Protein AF-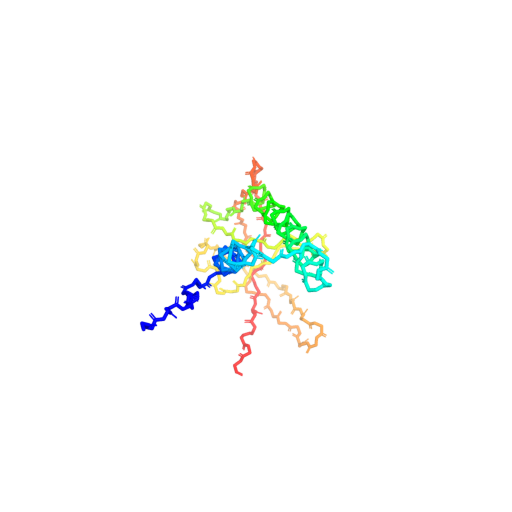A0ABD2YSL1-F1 (afdb_monomer_lite)

Structure (mmCIF, N/CA/C/O backbone):
data_AF-A0ABD2YSL1-F1
#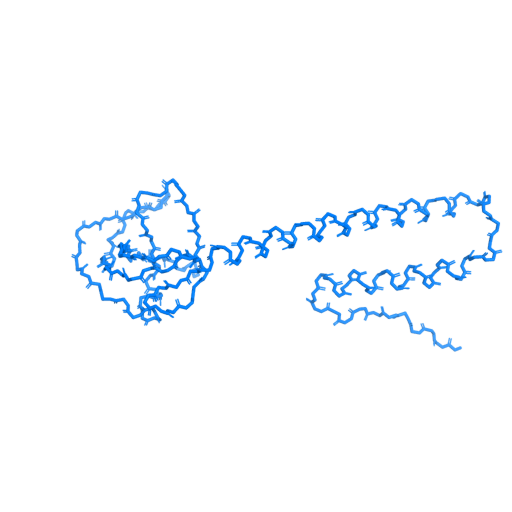
_entry.id   AF-A0ABD2YSL1-F1
#
loop_
_atom_site.group_PDB
_atom_site.id
_atom_site.type_symbol
_atom_site.label_atom_id
_atom_site.label_alt_id
_atom_site.label_comp_id
_atom_site.label_asym_id
_atom_site.label_entity_id
_atom_site.label_seq_id
_atom_site.pdbx_PDB_ins_code
_atom_site.Cartn_x
_atom_site.Cartn_y
_atom_site.Cartn_z
_atom_site.occupancy
_atom_site.B_iso_or_equiv
_atom_site.auth_seq_id
_atom_site.auth_comp_id
_atom_site.auth_asym_id
_atom_site.auth_atom_id
_atom_site.pdbx_PDB_model_num
ATOM 1 N N . MET A 1 1 ? 35.696 -27.854 -31.874 1.00 37.56 1 MET A N 1
ATOM 2 C CA . MET A 1 1 ? 35.634 -27.012 -30.662 1.00 37.56 1 MET A CA 1
ATOM 3 C C . MET A 1 1 ? 34.165 -26.774 -30.373 1.00 37.56 1 MET A C 1
ATOM 5 O O . MET A 1 1 ? 33.457 -26.365 -31.283 1.00 37.56 1 MET A O 1
ATOM 9 N N . ALA A 1 2 ? 3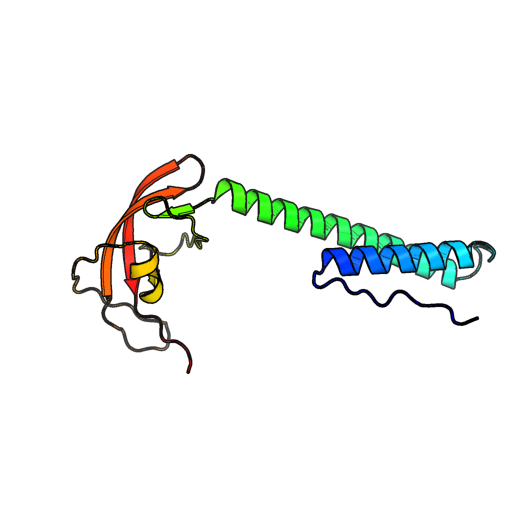3.689 -27.163 -29.192 1.00 40.25 2 ALA A N 1
ATOM 10 C CA . ALA A 1 2 ? 32.306 -26.929 -28.788 1.00 40.25 2 ALA A CA 1
ATOM 11 C C . ALA A 1 2 ? 32.144 -25.433 -28.494 1.00 40.25 2 ALA A C 1
ATOM 13 O O . ALA A 1 2 ? 32.949 -24.868 -27.757 1.00 40.25 2 ALA A O 1
ATOM 14 N N . HIS A 1 3 ? 31.175 -24.788 -29.138 1.00 44.03 3 HIS A N 1
ATOM 15 C CA . HIS A 1 3 ? 30.876 -23.380 -28.917 1.00 44.03 3 HIS A CA 1
ATOM 16 C C . HIS A 1 3 ? 29.666 -23.295 -27.994 1.00 44.03 3 HIS A C 1
ATOM 18 O O . HIS A 1 3 ? 28.552 -23.623 -28.403 1.00 44.03 3 HIS A O 1
ATOM 24 N N . ASP A 1 4 ? 29.915 -22.887 -26.752 1.00 49.81 4 ASP A N 1
ATOM 25 C CA . ASP A 1 4 ? 28.882 -22.635 -25.757 1.00 49.81 4 ASP A CA 1
ATOM 26 C C . ASP A 1 4 ? 28.024 -21.449 -26.208 1.00 49.81 4 ASP A C 1
ATOM 28 O O . ASP A 1 4 ? 28.465 -20.299 -26.229 1.00 49.81 4 ASP A O 1
ATOM 32 N N . ILE A 1 5 ? 26.783 -21.737 -26.596 1.00 49.38 5 ILE A N 1
ATOM 33 C CA . ILE A 1 5 ? 25.736 -20.721 -26.682 1.00 49.38 5 ILE A CA 1
ATOM 34 C C . ILE A 1 5 ? 25.386 -20.377 -25.231 1.00 49.38 5 ILE A C 1
ATOM 36 O O . ILE A 1 5 ? 25.014 -21.290 -24.490 1.00 49.38 5 ILE A O 1
ATOM 40 N N . PRO A 1 6 ? 25.494 -19.112 -24.791 1.00 48.94 6 PRO A N 1
ATOM 41 C CA . PRO A 1 6 ? 25.166 -18.746 -23.422 1.00 48.94 6 PRO A CA 1
ATOM 42 C C . PRO A 1 6 ? 23.672 -18.986 -23.180 1.00 48.94 6 PRO A C 1
ATOM 44 O O . PRO A 1 6 ? 22.813 -18.201 -23.576 1.00 48.94 6 PRO A O 1
ATOM 47 N N . THR A 1 7 ? 23.345 -20.106 -22.539 1.00 53.84 7 THR A N 1
ATOM 48 C CA . THR A 1 7 ? 22.004 -20.384 -22.030 1.00 53.84 7 THR A CA 1
ATOM 49 C C . THR A 1 7 ? 21.800 -19.509 -20.799 1.00 53.84 7 THR A C 1
ATOM 51 O O . THR A 1 7 ? 22.386 -19.762 -19.747 1.00 53.84 7 THR A O 1
ATOM 54 N N . GLY A 1 8 ? 21.037 -18.426 -20.958 1.00 49.16 8 GLY A N 1
ATOM 55 C CA . GLY A 1 8 ? 20.830 -17.407 -19.932 1.00 49.16 8 GLY A CA 1
ATOM 56 C C . GLY A 1 8 ? 20.366 -17.987 -18.593 1.00 49.16 8 GLY A C 1
ATOM 57 O O . GLY A 1 8 ? 19.266 -18.515 -18.479 1.00 49.16 8 GLY A O 1
ATOM 58 N N . SER A 1 9 ? 21.209 -17.828 -17.575 1.00 54.91 9 SER A N 1
ATOM 59 C CA . SER A 1 9 ? 20.962 -18.152 -16.162 1.00 54.91 9 SER A CA 1
ATOM 60 C C . SER A 1 9 ? 20.328 -16.972 -15.390 1.00 54.91 9 SER A C 1
ATOM 62 O O . SER A 1 9 ? 20.422 -16.901 -14.166 1.00 54.91 9 SER A O 1
ATOM 64 N N . GLY A 1 10 ? 19.716 -16.008 -16.084 1.00 51.00 10 GLY A N 1
ATOM 65 C CA . GLY A 1 10 ? 19.047 -14.871 -15.448 1.00 51.00 10 GLY A CA 1
ATOM 66 C C . GLY A 1 10 ? 17.656 -15.259 -14.951 1.00 51.00 10 GLY A C 1
ATOM 67 O O . GLY A 1 10 ? 16.788 -15.591 -15.760 1.00 51.00 10 GLY A O 1
ATOM 68 N N . ASN A 1 11 ? 17.423 -15.205 -13.638 1.00 60.38 11 ASN A N 1
ATOM 69 C CA . ASN A 1 11 ? 16.114 -15.499 -13.040 1.00 60.38 11 ASN A CA 1
ATOM 70 C C . ASN A 1 11 ? 15.110 -14.347 -13.226 1.00 60.38 11 ASN A C 1
ATOM 72 O O . ASN A 1 11 ? 13.942 -14.479 -12.856 1.00 60.38 11 ASN A O 1
ATOM 76 N N . THR A 1 12 ? 15.535 -13.223 -13.810 1.00 70.88 12 THR A N 1
ATOM 77 C CA . THR A 1 12 ? 14.694 -12.045 -14.045 1.00 70.88 12 THR A CA 1
ATOM 78 C C . THR A 1 12 ? 14.550 -11.717 -15.537 1.00 70.88 12 THR A C 1
ATOM 80 O O . THR A 1 12 ? 15.367 -12.091 -16.380 1.00 70.88 12 THR A O 1
ATOM 83 N N . LEU A 1 13 ? 13.458 -11.036 -15.904 1.00 68.62 13 LEU A N 1
ATOM 84 C CA . LEU A 1 13 ? 13.203 -10.617 -17.288 1.00 68.62 13 LEU A CA 1
ATOM 85 C C . LEU A 1 13 ? 14.291 -9.672 -17.852 1.00 68.62 13 LEU A C 1
ATOM 87 O O . LEU A 1 13 ? 14.708 -9.918 -18.985 1.00 68.62 13 LEU A O 1
ATOM 91 N N . PRO A 1 14 ? 14.816 -8.679 -17.099 1.00 71.44 14 PRO A N 1
ATOM 92 C CA . PRO A 1 14 ? 15.891 -7.809 -17.582 1.00 71.44 14 PRO A CA 1
ATOM 93 C C . PRO A 1 14 ? 17.167 -8.576 -17.942 1.00 71.44 14 PRO A C 1
ATOM 95 O O . PRO A 1 14 ? 17.723 -8.374 -19.018 1.00 71.44 14 PRO A O 1
ATOM 98 N N . GLU A 1 15 ? 17.590 -9.520 -17.097 1.00 74.69 15 GLU A N 1
ATOM 99 C CA . GLU A 1 15 ? 18.783 -10.340 -17.349 1.00 74.69 15 GLU A CA 1
ATOM 100 C C . GLU A 1 15 ? 18.633 -11.195 -18.614 1.00 74.69 15 GLU A C 1
ATOM 102 O O . GLU A 1 15 ? 19.568 -11.308 -19.409 1.00 74.69 15 GLU A O 1
ATOM 107 N N . ARG A 1 16 ? 17.441 -11.770 -18.838 1.00 75.88 16 ARG A N 1
ATOM 108 C CA . ARG A 1 16 ? 17.150 -12.543 -20.055 1.00 75.88 16 ARG A CA 1
ATOM 109 C C . ARG A 1 16 ? 17.189 -11.672 -21.310 1.00 75.88 16 ARG A C 1
ATOM 111 O O . ARG A 1 16 ? 17.726 -12.118 -22.321 1.00 75.88 16 ARG A O 1
ATOM 118 N N . MET A 1 17 ? 16.695 -10.436 -21.240 1.00 71.44 17 MET A N 1
ATOM 119 C CA . MET A 1 17 ? 16.777 -9.490 -22.358 1.00 71.44 17 MET A CA 1
ATOM 120 C C . MET A 1 17 ? 18.217 -9.077 -22.665 1.00 71.44 17 MET A C 1
ATOM 122 O O . MET A 1 17 ? 18.635 -9.133 -23.819 1.00 71.44 17 MET A O 1
ATOM 126 N N . THR A 1 18 ? 19.011 -8.742 -21.642 1.00 79.44 18 THR A N 1
ATOM 127 C CA . THR A 1 18 ? 20.437 -8.425 -21.824 1.00 79.44 18 THR A CA 1
ATOM 128 C C . THR A 1 18 ? 21.197 -9.600 -22.444 1.00 79.44 18 THR A C 1
ATOM 130 O O . THR A 1 18 ? 22.008 -9.408 -23.351 1.00 79.44 18 THR A O 1
ATOM 133 N N . CYS A 1 19 ? 20.899 -10.828 -22.012 1.00 78.88 19 CYS A N 1
ATOM 134 C CA . CYS A 1 19 ? 21.490 -12.040 -22.577 1.00 78.88 19 CYS A CA 1
ATOM 135 C C . CYS A 1 19 ? 21.114 -12.234 -24.059 1.00 78.88 19 CYS A C 1
ATOM 137 O O . CYS A 1 19 ? 21.991 -12.487 -24.889 1.00 78.88 19 CYS A O 1
ATOM 139 N N . GLN A 1 20 ? 19.839 -12.050 -24.421 1.00 78.88 20 GLN A N 1
ATOM 140 C CA . GLN A 1 20 ? 19.390 -12.129 -25.816 1.00 78.88 20 GLN A CA 1
ATOM 141 C C . GLN A 1 20 ? 20.050 -11.068 -26.709 1.00 78.88 20 GLN A C 1
ATOM 143 O O . GLN A 1 20 ? 20.404 -11.364 -27.847 1.00 78.88 20 GLN A O 1
ATOM 148 N N . GLU A 1 21 ? 20.276 -9.856 -26.206 1.00 75.88 21 GLU A N 1
ATOM 149 C CA . GLU A 1 21 ? 20.931 -8.776 -26.958 1.00 75.88 21 GLU A CA 1
ATOM 150 C C . GLU A 1 21 ? 22.410 -9.026 -27.218 1.00 75.88 21 GLU A C 1
ATOM 152 O O . GLU A 1 21 ? 22.910 -8.712 -28.303 1.00 75.88 21 GLU A O 1
ATOM 157 N N . GLN A 1 22 ? 23.109 -9.600 -26.240 1.00 83.44 22 GLN A N 1
ATOM 158 C CA . GLN A 1 22 ? 24.493 -10.022 -26.421 1.00 83.44 22 GLN A CA 1
ATOM 159 C C . GLN A 1 22 ? 24.579 -11.136 -27.464 1.00 83.44 22 GLN A C 1
ATOM 161 O O . GLN A 1 22 ? 25.403 -11.047 -28.372 1.00 83.44 22 GLN A O 1
ATOM 166 N N . ALA A 1 23 ? 23.688 -12.129 -27.397 1.00 81.81 23 ALA A N 1
ATOM 167 C CA . ALA A 1 23 ? 23.627 -13.201 -28.388 1.00 81.81 23 ALA A CA 1
ATOM 168 C C . ALA A 1 23 ? 23.303 -12.668 -29.796 1.00 81.81 23 ALA A C 1
ATOM 170 O O . ALA A 1 23 ? 23.933 -13.067 -30.775 1.00 81.81 23 ALA A O 1
ATOM 171 N N . PHE A 1 24 ? 22.368 -11.720 -29.905 1.00 79.56 24 PHE A N 1
ATOM 172 C CA . PHE A 1 24 ? 22.010 -11.097 -31.176 1.00 79.56 24 PHE A CA 1
ATOM 173 C C . PHE A 1 24 ? 23.147 -10.233 -31.742 1.00 79.56 24 PHE A C 1
ATOM 175 O O . PHE A 1 24 ? 23.429 -10.290 -32.934 1.00 79.56 24 PHE A O 1
ATOM 182 N N . SER A 1 25 ? 23.845 -9.467 -30.901 1.00 78.88 25 SER A N 1
ATOM 183 C CA . SER A 1 25 ? 24.999 -8.664 -31.335 1.00 78.88 25 SER A CA 1
ATOM 184 C C . SER A 1 25 ? 26.149 -9.549 -31.817 1.00 78.88 25 SER A C 1
ATOM 186 O O . SER A 1 25 ? 26.695 -9.297 -32.883 1.00 78.88 25 SER A O 1
ATOM 188 N N . GLN A 1 26 ? 26.434 -10.647 -31.110 1.00 83.19 26 GLN A N 1
ATOM 189 C CA . GLN A 1 26 ? 27.416 -11.645 -31.548 1.00 83.19 26 GLN A CA 1
ATOM 190 C C . GLN A 1 26 ? 27.023 -12.305 -32.875 1.00 83.19 26 GLN A C 1
ATOM 192 O O . GLN A 1 26 ? 27.883 -12.568 -33.714 1.00 83.19 26 GLN A O 1
ATOM 197 N N . LEU A 1 27 ? 25.732 -12.576 -33.088 1.00 79.69 27 LEU A N 1
ATOM 198 C CA . LEU A 1 27 ? 25.236 -13.076 -34.369 1.00 79.69 27 LEU A CA 1
ATOM 199 C C . LEU A 1 27 ? 25.453 -12.044 -35.484 1.00 79.69 27 LEU A C 1
ATOM 201 O O . LEU A 1 27 ? 25.940 -12.405 -36.549 1.00 79.69 27 LEU A O 1
ATOM 205 N N . MET A 1 28 ? 25.140 -10.772 -35.238 1.00 74.44 28 MET A N 1
ATOM 206 C CA . MET A 1 28 ? 25.311 -9.709 -36.232 1.00 74.44 28 MET A CA 1
ATOM 207 C C . MET A 1 28 ? 26.780 -9.451 -36.577 1.00 74.44 28 MET A C 1
ATOM 209 O O . MET A 1 28 ? 27.081 -9.275 -37.753 1.00 74.44 28 MET A O 1
ATOM 213 N N . ASP A 1 29 ? 27.691 -9.502 -35.602 1.00 80.88 29 ASP A N 1
ATOM 214 C CA . ASP A 1 29 ? 29.135 -9.396 -35.853 1.00 80.88 29 ASP A CA 1
ATOM 215 C C . ASP A 1 29 ? 29.631 -10.551 -36.734 1.00 80.88 29 ASP A C 1
ATOM 217 O O . ASP A 1 29 ? 30.425 -10.345 -37.647 1.00 80.88 29 ASP A O 1
ATOM 221 N N . ARG A 1 30 ? 29.105 -11.766 -36.526 1.00 76.81 30 ARG A N 1
ATOM 222 C CA . ARG A 1 30 ? 29.416 -12.938 -37.365 1.00 76.81 30 ARG A CA 1
ATOM 223 C C . ARG A 1 30 ? 28.806 -12.866 -38.765 1.00 76.81 30 ARG A C 1
ATOM 225 O O . ARG A 1 30 ? 29.329 -13.491 -39.681 1.00 76.81 30 ARG A O 1
ATOM 232 N N . LEU A 1 31 ? 27.687 -12.162 -38.925 1.00 69.94 31 LEU A N 1
ATOM 233 C CA . LEU A 1 31 ? 27.013 -11.963 -40.210 1.00 69.94 31 LEU A CA 1
ATOM 234 C C . LEU A 1 31 ? 27.527 -10.727 -40.967 1.00 69.94 31 LEU A C 1
ATOM 236 O O . LEU A 1 31 ? 27.175 -10.562 -42.132 1.00 69.94 31 LEU A O 1
ATOM 240 N N . GLY A 1 32 ? 28.355 -9.878 -40.345 1.00 65.12 32 GLY A N 1
ATOM 241 C CA . GLY A 1 32 ? 28.891 -8.638 -40.924 1.00 65.12 32 GLY A CA 1
ATOM 242 C C . GLY A 1 32 ? 29.718 -8.816 -42.204 1.00 65.12 32 GLY A C 1
ATOM 243 O O . GLY A 1 32 ? 29.886 -7.853 -42.948 1.00 65.12 32 GLY A O 1
ATOM 244 N N . ASP A 1 33 ? 30.156 -10.043 -42.500 1.00 68.81 33 ASP A N 1
ATOM 245 C CA . ASP A 1 33 ? 30.849 -10.409 -43.742 1.00 68.81 33 ASP A CA 1
ATOM 246 C C . ASP A 1 33 ? 29.895 -10.679 -44.926 1.00 68.81 33 ASP A C 1
ATOM 248 O O . ASP A 1 33 ? 30.338 -10.855 -46.064 1.00 68.81 33 ASP A O 1
ATOM 252 N N . LEU A 1 34 ? 28.577 -10.729 -44.694 1.00 65.06 34 LEU A N 1
ATOM 253 C CA . LEU A 1 34 ? 27.588 -10.970 -45.744 1.00 65.06 34 LEU A CA 1
ATOM 254 C C . LEU A 1 34 ? 27.164 -9.659 -46.430 1.00 65.06 34 LEU A C 1
ATOM 256 O O . LEU A 1 34 ? 26.909 -8.656 -45.758 1.00 65.06 34 LEU A O 1
ATOM 260 N N . PRO A 1 35 ? 27.011 -9.651 -47.768 1.00 69.00 35 PRO A N 1
ATOM 261 C CA . PRO A 1 35 ? 26.488 -8.499 -48.492 1.00 69.00 35 PRO A CA 1
ATOM 262 C C . PRO A 1 35 ? 25.142 -8.018 -47.932 1.00 69.00 35 PRO A C 1
ATOM 264 O O . PRO A 1 35 ? 24.242 -8.807 -47.654 1.00 69.00 35 PRO A O 1
ATOM 267 N N . ALA A 1 36 ? 24.948 -6.703 -47.841 1.00 66.19 36 ALA A N 1
ATOM 268 C CA . ALA A 1 36 ? 23.698 -6.122 -47.339 1.00 66.19 36 ALA A CA 1
ATOM 269 C C . ALA A 1 36 ? 22.466 -6.395 -48.236 1.00 66.19 36 ALA A C 1
ATOM 271 O O . ALA A 1 36 ? 21.349 -6.065 -47.854 1.00 66.19 36 ALA A O 1
ATOM 272 N N . SER A 1 37 ? 22.658 -6.984 -49.421 1.00 71.38 37 SER A N 1
ATOM 273 C CA . SER A 1 37 ? 21.601 -7.332 -50.380 1.00 71.38 37 SER A CA 1
ATOM 274 C C . SER A 1 37 ? 20.810 -8.592 -50.015 1.00 71.38 37 SER A C 1
ATOM 276 O O . SER A 1 37 ? 19.815 -8.897 -50.670 1.00 71.38 37 SER A O 1
ATOM 278 N N . TYR A 1 38 ? 21.235 -9.341 -48.996 1.00 73.69 38 TYR A N 1
ATOM 279 C CA . TYR A 1 38 ? 20.493 -10.506 -48.530 1.00 73.69 38 TYR A CA 1
ATOM 280 C C . TYR A 1 38 ? 19.256 -10.060 -47.745 1.00 73.69 38 TYR A C 1
ATOM 282 O O . TYR A 1 38 ? 19.373 -9.365 -46.740 1.00 73.69 38 TYR A O 1
ATOM 290 N N . VAL A 1 39 ? 18.074 -10.524 -48.161 1.00 69.81 39 VAL A N 1
ATOM 291 C CA . VAL A 1 39 ? 16.777 -10.252 -47.503 1.00 69.81 39 VAL A CA 1
ATOM 292 C C . VAL A 1 39 ? 16.816 -10.582 -46.004 1.00 69.81 39 VAL A C 1
ATOM 294 O O . VAL A 1 39 ? 16.331 -9.812 -45.185 1.00 69.81 39 VAL A O 1
ATOM 297 N N . LEU A 1 40 ? 17.530 -11.645 -45.621 1.00 75.88 40 LEU A N 1
ATOM 298 C CA . LEU A 1 40 ? 17.735 -12.021 -44.219 1.00 75.88 40 LEU A CA 1
ATOM 299 C C . LEU A 1 40 ? 18.405 -10.914 -43.377 1.00 75.88 40 LEU A C 1
ATOM 301 O O . LEU A 1 40 ? 18.101 -10.771 -42.197 1.00 75.88 40 LEU A O 1
ATOM 305 N N . MET A 1 41 ? 19.303 -10.114 -43.965 1.00 72.94 41 MET A N 1
ATOM 306 C CA . MET A 1 41 ? 19.971 -9.007 -43.264 1.00 72.94 41 MET A CA 1
ATOM 307 C C . MET A 1 41 ? 19.035 -7.820 -43.019 1.00 72.94 41 MET A C 1
ATOM 309 O O . MET A 1 41 ? 19.251 -7.065 -42.070 1.00 72.94 41 MET A O 1
ATOM 313 N N . HIS A 1 42 ? 18.011 -7.655 -43.859 1.00 76.00 42 HIS A N 1
ATOM 314 C CA . HIS A 1 42 ? 16.951 -6.674 -43.653 1.00 76.00 42 HIS A CA 1
ATOM 315 C C . HIS A 1 42 ? 16.046 -7.104 -42.493 1.00 76.00 42 HIS A C 1
ATOM 317 O O . HIS A 1 42 ? 15.900 -6.356 -41.529 1.00 76.00 42 HIS A O 1
ATOM 323 N N . ASP A 1 43 ? 15.556 -8.344 -42.517 1.00 80.88 43 ASP A N 1
ATOM 324 C CA . ASP A 1 43 ? 14.651 -8.872 -41.486 1.00 80.88 43 ASP A CA 1
ATOM 325 C C . ASP A 1 43 ? 15.311 -8.897 -40.097 1.00 80.88 43 ASP A C 1
ATOM 327 O O . ASP A 1 43 ? 14.713 -8.510 -39.094 1.00 80.88 43 ASP A O 1
ATOM 331 N N . LEU A 1 44 ? 16.589 -9.290 -40.020 1.00 78.31 44 LEU A N 1
ATOM 332 C CA . LEU A 1 44 ? 17.348 -9.244 -38.767 1.00 78.31 44 LEU A CA 1
ATOM 333 C C . LEU A 1 44 ? 17.503 -7.808 -38.246 1.00 78.31 44 LEU A C 1
ATOM 335 O O . LEU A 1 44 ? 17.443 -7.574 -37.038 1.00 78.31 44 LEU A O 1
ATOM 339 N N . ARG A 1 45 ? 17.678 -6.828 -39.137 1.00 78.25 45 ARG A N 1
ATOM 340 C CA . ARG A 1 45 ? 17.770 -5.419 -38.745 1.00 78.25 45 ARG A CA 1
ATOM 341 C C . ARG A 1 45 ? 16.444 -4.908 -38.188 1.00 78.25 45 ARG A C 1
ATOM 343 O O . ARG A 1 45 ? 16.461 -4.301 -37.120 1.00 78.25 45 ARG A O 1
ATOM 350 N N . GLU A 1 46 ? 15.324 -5.229 -38.829 1.00 83.88 46 GLU A N 1
ATOM 351 C CA . GLU A 1 46 ? 13.989 -4.892 -38.318 1.00 83.88 46 GLU A CA 1
ATOM 352 C C . GLU A 1 46 ? 13.724 -5.529 -36.947 1.00 83.88 46 GLU A C 1
ATOM 354 O O . GLU A 1 46 ? 13.273 -4.855 -36.022 1.00 83.88 46 GLU A O 1
ATOM 359 N N . ILE A 1 47 ? 14.079 -6.806 -36.757 1.00 81.38 47 ILE A N 1
ATOM 360 C CA . ILE A 1 47 ? 13.946 -7.486 -35.458 1.00 81.38 47 ILE A CA 1
ATOM 361 C C . ILE A 1 47 ? 14.777 -6.775 -34.376 1.00 81.38 47 ILE A C 1
ATOM 363 O O . ILE A 1 47 ? 14.316 -6.601 -33.240 1.00 81.38 47 ILE A O 1
ATOM 367 N N . LYS A 1 48 ? 15.989 -6.311 -34.712 1.00 78.50 48 LYS A N 1
ATOM 368 C CA . LYS A 1 48 ? 16.828 -5.520 -33.798 1.00 78.50 48 LYS A CA 1
ATOM 369 C C . LYS A 1 48 ? 16.160 -4.197 -33.422 1.00 78.50 48 LYS A C 1
ATOM 371 O O . LYS A 1 48 ? 16.180 -3.825 -32.251 1.00 78.50 48 LYS A O 1
ATOM 376 N N . GLU A 1 49 ? 15.559 -3.505 -34.383 1.00 85.75 49 GLU A N 1
ATOM 377 C CA . GLU A 1 49 ? 14.866 -2.234 -34.151 1.00 85.75 49 GLU A CA 1
ATOM 378 C C . GLU A 1 49 ? 13.624 -2.425 -33.272 1.00 85.75 49 GLU A C 1
ATOM 380 O O . GLU A 1 49 ? 13.463 -1.724 -32.272 1.00 85.75 49 GLU A O 1
ATOM 385 N N . ILE A 1 50 ? 12.810 -3.446 -33.554 1.00 83.94 50 ILE A N 1
ATOM 386 C CA . ILE A 1 50 ? 11.630 -3.794 -32.751 1.00 83.94 50 ILE A CA 1
ATOM 387 C C . ILE A 1 50 ? 12.029 -4.142 -31.312 1.00 83.94 50 ILE A C 1
ATOM 389 O O . ILE A 1 50 ? 11.409 -3.656 -30.364 1.00 83.94 50 ILE A O 1
ATOM 393 N N . SER A 1 51 ? 13.082 -4.943 -31.117 1.00 79.31 51 SER A N 1
ATOM 394 C CA . SER A 1 51 ? 13.553 -5.286 -29.765 1.00 79.31 51 SER A CA 1
ATOM 395 C C . SER A 1 51 ? 14.063 -4.066 -28.987 1.00 79.31 51 SER A C 1
ATOM 397 O O . SER A 1 51 ? 13.826 -3.963 -27.781 1.00 79.31 51 SER A O 1
ATOM 399 N N . ALA A 1 52 ? 14.703 -3.106 -29.663 1.00 81.62 52 ALA A N 1
ATOM 400 C CA . ALA A 1 52 ? 15.148 -1.859 -29.047 1.00 81.62 52 ALA A CA 1
ATOM 401 C C . ALA A 1 52 ? 13.964 -0.979 -28.611 1.00 81.62 52 ALA A C 1
ATOM 403 O O . ALA A 1 52 ? 13.985 -0.435 -27.505 1.00 81.62 52 ALA A O 1
ATOM 404 N N . ILE A 1 53 ? 12.915 -0.894 -29.435 1.00 87.06 53 ILE A N 1
ATOM 405 C CA . ILE A 1 53 ? 11.670 -0.186 -29.102 1.00 87.06 53 ILE A CA 1
ATOM 406 C C . ILE A 1 53 ? 10.986 -0.837 -27.895 1.00 87.06 53 ILE A C 1
ATOM 408 O O . ILE A 1 53 ? 10.613 -0.149 -26.944 1.00 87.06 53 ILE A O 1
ATOM 412 N N . LEU A 1 54 ? 10.858 -2.167 -27.900 1.00 81.81 54 LEU A N 1
ATOM 413 C CA . LEU A 1 54 ? 10.233 -2.911 -26.806 1.00 81.81 54 LEU A CA 1
ATOM 414 C C . LEU A 1 54 ? 10.966 -2.687 -25.474 1.00 81.81 54 LEU A C 1
ATOM 416 O O . LEU A 1 54 ? 10.329 -2.524 -24.434 1.00 81.81 54 LEU A O 1
ATOM 420 N N . ARG A 1 55 ? 12.302 -2.618 -25.510 1.00 82.25 55 ARG A N 1
ATOM 421 C CA . ARG A 1 55 ? 13.132 -2.317 -24.338 1.00 82.25 55 ARG A CA 1
ATOM 422 C C . ARG A 1 55 ? 12.863 -0.924 -23.785 1.00 82.25 55 ARG A C 1
ATOM 424 O O . ARG A 1 55 ? 12.737 -0.776 -22.574 1.00 82.25 55 ARG A O 1
ATOM 431 N N . GLU A 1 56 ? 12.784 0.087 -24.645 1.00 86.94 56 GLU A N 1
ATOM 432 C CA . GLU A 1 56 ? 12.526 1.459 -24.198 1.00 86.94 56 GLU A CA 1
ATOM 433 C C . GLU A 1 56 ? 11.137 1.597 -23.571 1.00 86.94 56 GLU A C 1
ATOM 435 O O . GLU A 1 56 ? 10.972 2.212 -22.515 1.00 86.94 56 GLU A O 1
ATOM 440 N N . HIS A 1 57 ? 10.147 0.924 -24.157 1.00 86.44 57 HIS A N 1
ATOM 441 C CA . HIS A 1 57 ? 8.827 0.816 -23.551 1.00 86.44 57 HIS A CA 1
ATOM 442 C C . HIS A 1 57 ? 8.871 0.133 -22.183 1.00 86.44 57 HIS A C 1
ATOM 444 O O . HIS A 1 57 ? 8.281 0.650 -21.235 1.00 86.44 57 HIS A O 1
ATOM 450 N N . MET A 1 58 ? 9.592 -0.982 -22.044 1.00 82.50 58 MET A N 1
ATOM 451 C CA . MET A 1 58 ? 9.741 -1.655 -20.751 1.00 82.50 58 MET A CA 1
ATOM 452 C C . MET A 1 58 ? 10.441 -0.781 -19.710 1.00 82.50 58 MET A C 1
ATOM 454 O O . MET A 1 58 ? 9.968 -0.720 -18.581 1.00 82.50 58 MET A O 1
ATOM 458 N N . ARG A 1 59 ? 11.485 -0.029 -20.083 1.00 84.50 59 ARG A N 1
ATOM 459 C CA . ARG A 1 59 ? 12.110 0.944 -19.170 1.00 84.50 59 ARG A CA 1
ATOM 460 C C . ARG A 1 59 ? 11.128 2.009 -18.713 1.00 84.50 59 ARG A C 1
ATOM 462 O O . ARG A 1 59 ? 11.139 2.376 -17.546 1.00 84.50 59 ARG A O 1
ATOM 469 N N . THR A 1 60 ? 10.282 2.498 -19.616 1.00 83.88 60 THR A N 1
ATOM 470 C CA . THR A 1 60 ? 9.256 3.491 -19.277 1.00 83.88 60 THR A CA 1
ATOM 471 C C . THR A 1 60 ? 8.241 2.909 -18.294 1.00 83.88 60 THR A C 1
ATOM 473 O O . THR A 1 60 ? 7.847 3.585 -17.345 1.00 83.88 60 THR A O 1
ATOM 476 N N . VAL A 1 61 ? 7.845 1.646 -18.478 1.00 83.12 61 VAL A N 1
ATOM 477 C CA . VAL A 1 61 ? 6.960 0.928 -17.551 1.00 83.12 61 VAL A CA 1
ATOM 478 C C . VAL A 1 61 ? 7.627 0.740 -16.190 1.00 83.12 61 VAL A C 1
ATOM 480 O O . VAL A 1 61 ? 7.018 1.098 -15.187 1.00 83.12 61 VAL A O 1
ATOM 483 N N . ASP A 1 62 ? 8.870 0.261 -16.141 1.00 81.75 62 ASP A N 1
ATOM 484 C CA . ASP A 1 62 ? 9.610 0.072 -14.888 1.00 81.75 62 ASP A CA 1
ATOM 485 C C . ASP A 1 62 ? 9.819 1.404 -14.158 1.00 81.75 62 ASP A C 1
ATOM 487 O O . ASP A 1 62 ? 9.518 1.506 -12.972 1.00 81.75 62 ASP A O 1
ATOM 491 N N . ALA A 1 63 ? 10.210 2.461 -14.874 1.00 79.56 63 ALA A N 1
ATOM 492 C CA . ALA A 1 63 ? 10.346 3.803 -14.315 1.00 79.56 63 ALA A CA 1
ATOM 493 C C . ALA A 1 63 ? 9.010 4.354 -13.796 1.00 79.56 63 ALA A C 1
ATOM 495 O O . ALA A 1 63 ? 8.976 4.991 -12.748 1.00 79.56 63 ALA A O 1
ATOM 496 N N . THR A 1 64 ? 7.898 4.084 -14.489 1.00 74.44 64 THR A N 1
ATOM 497 C CA . THR A 1 64 ? 6.554 4.472 -14.028 1.00 74.44 64 THR A CA 1
ATOM 498 C C . THR A 1 64 ? 6.162 3.694 -12.774 1.00 74.44 64 THR A C 1
ATOM 500 O O . THR A 1 64 ? 5.626 4.270 -11.832 1.00 74.44 64 THR A O 1
ATOM 503 N N . ILE A 1 65 ? 6.441 2.391 -12.730 1.00 75.69 65 ILE A N 1
ATOM 504 C CA . ILE A 1 65 ? 6.178 1.551 -11.560 1.00 75.69 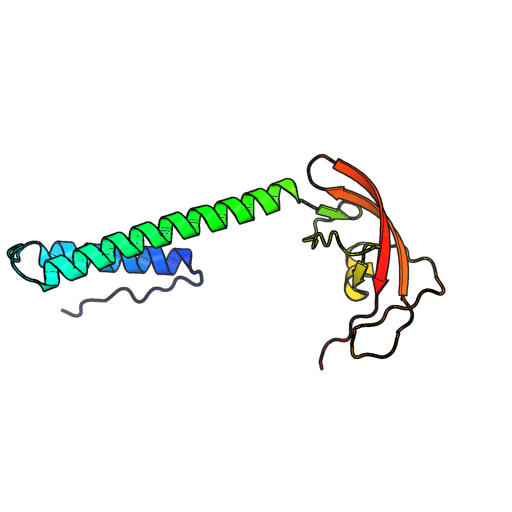65 ILE A CA 1
ATOM 505 C C . ILE A 1 65 ? 7.025 2.015 -10.370 1.00 75.69 65 ILE A C 1
ATOM 507 O O . ILE A 1 65 ? 6.507 2.102 -9.259 1.00 75.69 65 ILE A O 1
ATOM 511 N N . ASP A 1 66 ? 8.299 2.331 -10.582 1.00 73.94 66 ASP A N 1
ATOM 512 C CA . ASP A 1 66 ? 9.201 2.782 -9.524 1.00 73.94 66 ASP A CA 1
ATOM 513 C C . ASP A 1 66 ? 8.865 4.196 -9.043 1.00 73.94 66 ASP A C 1
ATOM 515 O O . ASP A 1 66 ? 8.878 4.440 -7.836 1.00 73.94 66 ASP A O 1
ATOM 519 N N . PHE A 1 67 ? 8.460 5.091 -9.949 1.00 69.56 67 PHE A N 1
ATOM 520 C CA . PHE A 1 67 ? 7.891 6.397 -9.609 1.00 69.56 67 PHE A CA 1
ATOM 521 C C . PHE A 1 67 ? 6.653 6.237 -8.717 1.00 69.56 67 PHE A C 1
ATOM 523 O O . PHE A 1 67 ? 6.589 6.798 -7.623 1.00 69.56 67 PHE A O 1
ATOM 530 N N . LEU A 1 68 ? 5.710 5.377 -9.120 1.00 67.56 68 LEU A N 1
ATOM 531 C CA . LEU A 1 68 ? 4.531 5.067 -8.312 1.00 67.56 68 LEU A CA 1
ATOM 532 C C . LEU A 1 68 ? 4.909 4.436 -6.963 1.00 67.56 68 LEU A C 1
ATOM 534 O O . LEU A 1 68 ? 4.267 4.739 -5.964 1.00 67.56 68 LEU A O 1
ATOM 538 N N . ARG A 1 69 ? 5.947 3.593 -6.891 1.00 66.81 69 ARG A N 1
ATOM 539 C CA . ARG A 1 69 ? 6.419 2.991 -5.629 1.00 66.81 69 ARG A CA 1
ATOM 540 C C . ARG A 1 69 ? 7.080 3.993 -4.685 1.00 66.81 69 ARG A C 1
ATOM 542 O O . ARG A 1 69 ? 6.898 3.858 -3.478 1.00 66.81 69 ARG A O 1
ATOM 549 N N . GLN A 1 70 ? 7.857 4.948 -5.196 1.00 61.81 70 GLN A N 1
ATOM 550 C CA . GLN A 1 70 ? 8.507 5.963 -4.361 1.00 61.81 70 GLN A CA 1
ATOM 551 C C . GLN A 1 70 ? 7.487 6.939 -3.768 1.00 61.81 70 GLN A C 1
ATOM 553 O O . GLN A 1 70 ? 7.527 7.187 -2.561 1.00 61.81 70 GLN A O 1
ATOM 558 N N . ASP A 1 71 ? 6.531 7.412 -4.569 1.00 62.03 71 ASP A N 1
ATOM 559 C CA . ASP A 1 71 ? 5.537 8.393 -4.116 1.00 62.03 71 ASP A CA 1
ATOM 560 C C . ASP A 1 71 ? 4.371 7.771 -3.323 1.00 62.03 71 ASP A C 1
ATOM 562 O O . ASP A 1 71 ? 3.739 8.459 -2.519 1.00 62.03 71 ASP A O 1
ATOM 566 N N . LEU A 1 72 ? 4.112 6.463 -3.467 1.00 69.25 72 LEU A N 1
ATOM 567 C CA . LEU A 1 72 ? 3.177 5.701 -2.619 1.00 69.25 72 LEU A CA 1
ATOM 568 C C . LEU A 1 72 ? 3.891 4.843 -1.559 1.00 69.25 72 LEU A C 1
ATOM 570 O O . LEU A 1 72 ? 3.338 3.836 -1.106 1.00 69.25 72 LEU A O 1
ATOM 574 N N . SER A 1 73 ? 5.098 5.218 -1.123 1.00 83.31 73 SER A N 1
ATOM 575 C CA . SER A 1 73 ? 5.726 4.559 0.029 1.00 83.31 73 SER A CA 1
ATOM 576 C C . SER A 1 73 ? 4.798 4.659 1.241 1.00 83.31 73 SER A C 1
ATOM 578 O O . SER A 1 73 ? 4.554 5.750 1.760 1.00 83.31 73 SER A O 1
ATOM 580 N N . ALA A 1 74 ? 4.233 3.523 1.651 1.00 89.62 74 ALA A N 1
ATOM 581 C CA . ALA A 1 74 ? 3.228 3.459 2.694 1.00 89.62 74 ALA A CA 1
ATOM 582 C C . ALA A 1 74 ? 3.824 2.850 3.963 1.00 89.62 74 ALA A C 1
ATOM 584 O O . ALA A 1 74 ? 4.391 1.755 3.941 1.00 89.62 74 ALA A O 1
ATOM 585 N N . LYS A 1 75 ? 3.646 3.534 5.093 1.00 93.56 75 LYS A N 1
ATOM 586 C CA . LYS A 1 75 ? 3.969 3.006 6.421 1.00 93.56 75 LYS A CA 1
ATOM 587 C C . LYS A 1 75 ? 2.725 2.997 7.286 1.00 93.56 75 LYS A C 1
ATOM 589 O O . LYS A 1 75 ? 2.072 4.023 7.438 1.00 93.56 75 LYS A O 1
ATOM 594 N N . VAL A 1 76 ? 2.440 1.858 7.902 1.00 95.12 76 VAL A N 1
ATOM 595 C CA . VAL A 1 76 ? 1.373 1.715 8.899 1.00 95.12 76 VAL A CA 1
ATOM 596 C C . VAL A 1 76 ? 2.029 1.513 10.253 1.00 95.12 76 VAL A C 1
ATOM 598 O O . VAL A 1 76 ? 2.779 0.555 10.433 1.00 95.12 76 VAL A O 1
ATOM 601 N N . ASN A 1 77 ? 1.785 2.425 11.196 1.00 94.00 77 ASN A N 1
ATOM 602 C CA . ASN A 1 77 ? 2.437 2.424 12.511 1.00 94.00 77 ASN A CA 1
ATOM 603 C C . ASN A 1 77 ? 3.978 2.325 12.407 1.00 94.00 77 ASN A C 1
ATOM 605 O O . ASN A 1 77 ? 4.629 1.614 13.173 1.00 94.00 77 ASN A O 1
ATOM 609 N N . GLY A 1 78 ? 4.559 3.000 11.407 1.00 93.06 78 GLY A N 1
ATOM 610 C CA . GLY A 1 78 ? 6.000 3.002 11.124 1.00 93.06 78 GLY A CA 1
ATOM 611 C C . GLY A 1 78 ? 6.538 1.770 10.384 1.00 93.06 78 GLY A C 1
ATOM 612 O O . GLY A 1 78 ? 7.723 1.741 10.059 1.00 93.06 78 GLY A O 1
ATOM 613 N N . ILE A 1 79 ? 5.699 0.772 10.090 1.00 94.56 79 ILE A N 1
ATOM 614 C CA . ILE A 1 79 ? 6.086 -0.453 9.381 1.00 94.56 79 ILE A CA 1
ATOM 615 C C . ILE A 1 79 ? 5.808 -0.284 7.890 1.00 94.56 79 ILE A C 1
ATOM 617 O O . ILE A 1 79 ? 4.676 0.012 7.512 1.00 94.56 79 ILE A O 1
ATOM 621 N N . ASP A 1 80 ? 6.820 -0.516 7.053 1.00 92.75 80 ASP A N 1
ATOM 622 C CA . ASP A 1 80 ? 6.685 -0.455 5.596 1.00 92.75 80 ASP A CA 1
ATOM 623 C C . ASP A 1 80 ? 5.696 -1.507 5.070 1.00 92.75 80 ASP A C 1
ATOM 625 O O . ASP A 1 80 ? 5.705 -2.685 5.466 1.00 92.75 80 ASP A O 1
ATOM 629 N N . VAL A 1 81 ? 4.819 -1.066 4.168 1.00 91.00 81 VAL A N 1
ATOM 630 C CA . VAL A 1 81 ? 3.811 -1.897 3.512 1.00 91.00 81 VAL A CA 1
ATOM 631 C C . VAL A 1 81 ? 3.705 -1.561 2.030 1.00 91.00 81 VAL A C 1
ATOM 633 O O . VAL A 1 81 ? 3.860 -0.417 1.617 1.00 91.00 81 VAL A O 1
ATOM 636 N N . LEU A 1 82 ? 3.358 -2.567 1.230 1.00 87.12 82 LEU A N 1
ATOM 637 C CA . LEU A 1 82 ? 2.795 -2.334 -0.092 1.00 87.12 82 LEU A CA 1
ATOM 638 C C . LEU A 1 82 ? 1.277 -2.224 0.064 1.00 87.12 82 LEU A C 1
ATOM 640 O O . LEU A 1 82 ? 0.625 -3.194 0.455 1.00 87.12 82 LEU A O 1
ATOM 644 N N . ALA A 1 83 ? 0.727 -1.044 -0.206 1.00 85.31 83 ALA A N 1
ATOM 645 C CA . ALA A 1 83 ? -0.705 -0.784 -0.129 1.00 85.31 83 ALA A CA 1
ATOM 646 C C . ALA A 1 83 ? -1.306 -0.650 -1.532 1.00 85.31 83 ALA A C 1
ATOM 648 O O . ALA A 1 83 ? -0.702 -0.066 -2.429 1.00 85.31 83 ALA A O 1
ATOM 649 N N . MET A 1 84 ? -2.519 -1.171 -1.713 1.00 87.19 84 MET A N 1
ATOM 650 C CA . MET A 1 84 ? -3.316 -0.918 -2.910 1.00 87.19 84 MET A CA 1
ATOM 651 C C . MET A 1 84 ? -4.160 0.336 -2.680 1.00 87.19 84 MET A C 1
ATOM 653 O O . MET A 1 84 ? -4.925 0.393 -1.718 1.00 87.19 84 MET A O 1
ATOM 657 N N . VAL A 1 85 ? -4.030 1.330 -3.5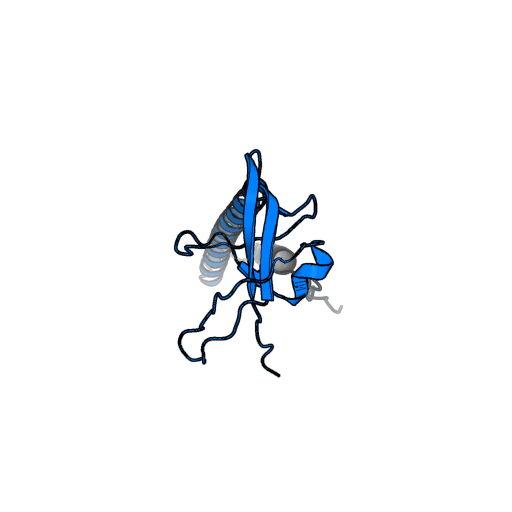58 1.00 84.50 85 VAL A N 1
ATOM 658 C CA . VAL A 1 85 ? -4.850 2.547 -3.513 1.00 84.50 85 VAL A CA 1
ATOM 659 C C . VAL A 1 85 ? -6.104 2.321 -4.347 1.00 84.50 85 VAL A C 1
ATOM 661 O O . VAL A 1 85 ? -6.091 2.454 -5.568 1.00 84.50 85 VAL A O 1
ATOM 664 N N . ASP A 1 86 ? -7.187 1.948 -3.671 1.00 86.69 86 ASP A N 1
ATOM 665 C CA . ASP A 1 86 ? -8.509 1.796 -4.274 1.00 86.69 86 ASP A CA 1
ATOM 666 C C . ASP A 1 86 ? -9.363 3.032 -3.972 1.00 86.69 86 ASP A C 1
ATOM 668 O O . ASP A 1 86 ? -9.946 3.166 -2.897 1.00 86.69 86 ASP A O 1
ATOM 672 N N . THR A 1 87 ? -9.445 3.953 -4.933 1.00 85.75 87 THR A N 1
ATOM 673 C CA . THR A 1 87 ? -10.209 5.203 -4.792 1.00 85.75 87 THR A CA 1
ATOM 674 C C . THR A 1 87 ? -11.723 4.998 -4.783 1.00 85.75 87 THR A C 1
ATOM 676 O O . THR A 1 87 ? -12.462 5.938 -4.493 1.00 85.75 87 THR A O 1
ATOM 679 N N . ARG A 1 88 ? -12.209 3.791 -5.101 1.00 89.88 88 ARG A N 1
ATOM 680 C CA . ARG A 1 88 ? -13.640 3.456 -5.077 1.00 89.88 88 ARG A CA 1
ATOM 681 C C . ARG A 1 88 ? -14.040 2.724 -3.797 1.00 89.88 88 ARG A C 1
ATOM 683 O O . ARG A 1 88 ? -15.233 2.500 -3.585 1.00 89.88 88 ARG A O 1
ATOM 690 N N . ALA A 1 89 ? -13.083 2.385 -2.935 1.00 87.31 89 ALA A N 1
ATOM 691 C CA . ALA A 1 89 ? -13.356 1.852 -1.612 1.00 87.31 89 ALA A CA 1
ATOM 692 C C . ALA A 1 89 ? -13.762 2.979 -0.650 1.00 87.31 89 ALA A C 1
ATOM 694 O O . ALA A 1 89 ? -13.082 3.992 -0.519 1.00 87.31 89 ALA A O 1
ATOM 695 N N . THR A 1 90 ? -14.872 2.791 0.067 1.00 88.12 90 THR A N 1
ATOM 696 C CA . THR A 1 90 ? -15.337 3.759 1.079 1.00 88.12 90 THR A CA 1
ATOM 697 C C . THR A 1 90 ? -14.563 3.674 2.395 1.00 88.12 90 THR A C 1
ATOM 699 O O . THR A 1 90 ? -14.597 4.612 3.183 1.00 88.12 90 THR A O 1
ATOM 702 N N . HIS A 1 91 ? -13.882 2.554 2.645 1.00 90.25 91 HIS A N 1
ATOM 703 C CA . HIS A 1 91 ? -13.094 2.293 3.846 1.00 90.25 91 HIS A CA 1
ATOM 704 C C . HIS A 1 91 ? -11.756 1.662 3.456 1.00 90.25 91 HIS A C 1
ATOM 706 O O . HIS A 1 91 ? -11.670 0.952 2.455 1.00 90.25 91 HIS A O 1
ATOM 712 N N . GLY A 1 92 ? -10.722 1.881 4.270 1.00 91.94 92 GLY A N 1
ATOM 713 C CA . GLY A 1 92 ? -9.469 1.141 4.156 1.00 91.94 92 GLY A CA 1
ATOM 714 C C . GLY A 1 92 ? -9.619 -0.261 4.742 1.00 91.94 92 GLY A C 1
ATOM 715 O O . GLY A 1 92 ? -10.232 -0.434 5.797 1.00 91.94 92 GLY A O 1
ATOM 716 N N . PHE A 1 93 ? -9.043 -1.262 4.082 1.00 93.50 93 PHE A N 1
ATOM 717 C CA . PHE A 1 93 ? -9.133 -2.657 4.506 1.00 93.50 93 PHE A CA 1
ATOM 718 C C . PHE A 1 93 ? -7.757 -3.250 4.775 1.00 93.50 93 PHE A C 1
ATOM 720 O O . PHE A 1 93 ? -6.783 -2.955 4.086 1.00 93.50 93 PHE A O 1
ATOM 727 N N . VAL A 1 94 ? -7.696 -4.136 5.762 1.00 94.25 94 VAL A N 1
ATOM 728 C CA . VAL A 1 94 ? -6.510 -4.931 6.071 1.00 94.25 94 VAL A CA 1
ATOM 729 C C . VAL A 1 94 ? -6.916 -6.371 6.320 1.00 94.25 94 VAL A C 1
ATOM 731 O O . VAL A 1 94 ? -7.945 -6.664 6.921 1.00 94.25 94 VAL A O 1
ATOM 734 N N . THR A 1 95 ? -6.110 -7.302 5.838 1.00 93.00 95 THR A N 1
ATOM 735 C CA . THR A 1 95 ? -6.397 -8.725 6.017 1.00 93.00 95 THR A CA 1
ATOM 736 C C . THR A 1 95 ? -6.111 -9.135 7.464 1.00 93.00 95 THR A C 1
ATOM 738 O O . THR A 1 95 ? -5.131 -8.668 8.051 1.00 93.00 95 THR A O 1
ATOM 741 N N . GLY A 1 96 ? -6.906 -10.044 8.035 1.00 92.44 96 GLY A N 1
ATOM 742 C CA . GLY A 1 96 ? -6.710 -10.515 9.413 1.00 92.44 96 GLY A CA 1
ATOM 743 C C . GLY A 1 96 ? -5.294 -11.020 9.728 1.00 92.44 96 GLY A C 1
ATOM 744 O O . GLY A 1 96 ? -4.792 -10.796 10.827 1.00 92.44 96 GLY A O 1
ATOM 745 N N . ARG A 1 97 ? -4.599 -11.621 8.750 1.00 92.06 97 ARG A N 1
ATOM 746 C CA . ARG A 1 97 ? -3.206 -12.087 8.910 1.00 92.06 97 ARG A CA 1
ATOM 747 C C . ARG A 1 97 ? -2.200 -10.954 9.159 1.00 92.06 97 ARG A C 1
ATOM 749 O O . ARG A 1 97 ? -1.203 -11.167 9.842 1.00 92.06 97 ARG A O 1
ATOM 756 N N . GLU A 1 98 ? -2.470 -9.748 8.660 1.00 94.19 98 GLU A N 1
ATOM 757 C CA . GLU A 1 98 ? -1.558 -8.602 8.779 1.00 94.19 98 GLU A CA 1
ATOM 758 C C . GLU A 1 98 ? -1.708 -7.865 10.114 1.00 94.19 98 GLU A C 1
ATOM 760 O O . GLU A 1 98 ? -0.796 -7.147 10.513 1.00 94.19 98 GLU A O 1
ATOM 765 N N . VAL A 1 99 ? -2.815 -8.071 10.839 1.00 94.88 99 VAL A N 1
ATOM 766 C CA . VAL A 1 99 ? -3.121 -7.395 12.115 1.00 94.88 99 VAL A CA 1
ATOM 767 C C . VAL A 1 99 ? -1.965 -7.528 13.105 1.00 94.88 99 VAL A C 1
ATOM 769 O O . VAL A 1 99 ? -1.522 -6.537 13.684 1.00 94.88 99 VAL A O 1
ATOM 772 N N . ARG A 1 100 ? -1.421 -8.743 13.253 1.00 94.06 100 ARG A N 1
ATOM 773 C CA . ARG A 1 100 ? -0.294 -9.006 14.157 1.00 94.06 100 ARG A CA 1
ATOM 774 C C . ARG A 1 100 ? 1.004 -8.382 13.649 1.00 94.06 100 ARG A C 1
ATOM 776 O O . ARG A 1 100 ? 1.728 -7.786 14.440 1.00 94.06 100 ARG A O 1
ATOM 783 N N . ARG A 1 101 ? 1.296 -8.502 12.346 1.00 94.81 101 ARG A N 1
ATOM 784 C CA . ARG A 1 101 ? 2.520 -7.945 11.742 1.00 94.81 101 ARG A CA 1
ATOM 785 C C . ARG A 1 101 ? 2.562 -6.427 11.895 1.00 94.81 101 ARG A C 1
ATOM 787 O O . ARG A 1 101 ? 3.607 -5.886 12.230 1.00 94.81 101 ARG A O 1
ATOM 794 N N . LEU A 1 102 ? 1.422 -5.770 11.692 1.00 95.56 102 LEU A N 1
ATOM 795 C CA . LEU A 1 102 ? 1.267 -4.317 11.733 1.00 95.56 102 LEU A CA 1
ATOM 796 C C . LEU A 1 102 ? 0.961 -3.761 13.132 1.00 95.56 102 LEU A C 1
ATOM 798 O O . LEU A 1 102 ? 0.798 -2.551 13.283 1.00 95.56 102 LEU A O 1
ATOM 802 N N . LYS A 1 103 ? 0.902 -4.628 14.155 1.00 95.44 103 LYS A N 1
ATOM 803 C CA . LYS A 1 103 ? 0.615 -4.260 15.552 1.00 95.44 103 LYS A CA 1
ATOM 804 C C . LYS A 1 103 ? -0.675 -3.440 15.678 1.00 95.44 103 LYS A C 1
ATOM 806 O O . LYS A 1 103 ? -0.700 -2.400 16.329 1.00 95.44 103 LYS A O 1
ATOM 811 N N . LEU A 1 104 ? -1.732 -3.879 14.997 1.00 96.38 104 LEU A N 1
ATOM 812 C CA . LEU A 1 104 ? -3.013 -3.179 14.997 1.00 96.38 104 LEU A CA 1
ATOM 813 C C . LEU A 1 104 ? -3.818 -3.529 16.247 1.00 96.38 104 LEU A C 1
ATOM 815 O O . LEU A 1 104 ? -4.054 -4.703 16.534 1.00 96.38 104 LEU A O 1
ATOM 819 N N . GLU A 1 105 ? -4.299 -2.504 16.942 1.00 96.19 105 GLU A N 1
ATOM 820 C CA . GLU A 1 105 ? -5.248 -2.651 18.042 1.00 96.19 105 GLU A CA 1
ATOM 821 C C . GLU A 1 105 ? -6.672 -2.599 17.489 1.00 96.19 105 GLU A C 1
ATOM 823 O O . GLU A 1 105 ? -7.169 -1.543 17.086 1.00 96.19 105 GLU A O 1
ATOM 828 N N . LEU A 1 106 ? -7.322 -3.762 17.427 1.00 96.56 106 LEU A N 1
ATOM 829 C CA . LEU A 1 106 ? -8.684 -3.871 16.922 1.00 96.56 106 LEU A CA 1
ATOM 830 C C . LEU A 1 106 ? -9.691 -3.501 18.007 1.00 96.56 106 LEU A C 1
ATOM 832 O O . LEU A 1 106 ? -9.664 -4.042 19.111 1.00 96.56 106 LEU A O 1
ATOM 836 N N . LYS A 1 107 ? -10.631 -2.629 17.653 1.00 96.44 107 LYS A N 1
ATOM 837 C CA . LYS A 1 107 ? -11.866 -2.417 18.405 1.00 96.44 107 LYS A CA 1
ATOM 838 C C . LYS A 1 107 ? -12.986 -3.205 17.751 1.00 96.44 107 LYS A C 1
ATOM 840 O O . LYS A 1 107 ? -13.124 -3.185 16.525 1.00 96.44 107 LYS A O 1
ATOM 845 N N . GLU A 1 108 ? -13.769 -3.893 18.573 1.00 92.50 108 GLU A N 1
ATOM 846 C CA . GLU A 1 108 ? -14.934 -4.636 18.106 1.00 92.50 108 GLU A CA 1
ATOM 847 C C . GLU A 1 108 ? -15.913 -3.696 17.394 1.00 92.50 108 GLU A C 1
ATOM 849 O O . GLU A 1 108 ? -16.120 -2.551 17.804 1.00 92.50 108 GLU A O 1
ATOM 854 N N . HIS A 1 109 ? -16.493 -4.178 16.297 1.00 90.56 109 HIS A N 1
ATOM 855 C CA . HIS A 1 109 ? -17.470 -3.426 15.528 1.00 90.56 109 HIS A CA 1
ATOM 856 C C . HIS A 1 109 ? -18.501 -4.366 14.902 1.00 90.56 109 HIS A C 1
ATOM 858 O O . HIS A 1 109 ? -18.151 -5.424 14.391 1.00 90.56 109 HIS A O 1
ATOM 864 N N . GLY A 1 110 ? -19.769 -3.948 14.845 1.00 89.75 110 GLY A N 1
ATOM 865 C CA . GLY A 1 110 ? -20.859 -4.724 14.234 1.00 89.75 110 GLY A CA 1
ATOM 866 C C . GLY A 1 110 ? -20.899 -4.720 12.698 1.00 89.75 110 GLY A C 1
ATOM 867 O O . GLY A 1 110 ? -21.927 -5.071 12.120 1.00 89.75 110 GLY A O 1
ATOM 868 N N . TYR A 1 111 ? -19.836 -4.279 12.015 1.00 91.44 111 TYR A N 1
ATOM 869 C CA . TYR A 1 111 ? -19.830 -4.235 10.550 1.00 91.44 111 TYR A CA 1
ATOM 870 C C . TYR A 1 111 ? -19.699 -5.633 9.945 1.00 91.44 111 TYR A C 1
ATOM 872 O O . TYR A 1 111 ? -19.147 -6.562 10.537 1.00 91.44 111 TYR A O 1
ATOM 880 N N . ARG A 1 112 ? -20.199 -5.773 8.719 1.00 92.06 112 ARG A N 1
ATOM 881 C CA . ARG A 1 112 ? -20.082 -6.995 7.927 1.00 92.06 112 ARG A CA 1
ATOM 882 C C . ARG A 1 112 ? -19.560 -6.644 6.544 1.00 92.06 112 ARG A C 1
ATOM 884 O O . ARG A 1 112 ? -19.928 -5.609 5.995 1.00 92.06 112 ARG A O 1
ATOM 891 N N . ILE A 1 113 ? -18.737 -7.516 5.981 1.00 90.06 113 ILE A N 1
ATOM 892 C CA . ILE A 1 113 ? -18.191 -7.388 4.631 1.00 90.06 113 ILE A CA 1
ATOM 893 C C . ILE A 1 113 ? -18.635 -8.568 3.774 1.00 90.06 113 ILE A C 1
ATOM 895 O O . ILE A 1 113 ? -18.732 -9.692 4.255 1.00 90.06 113 ILE A O 1
ATOM 899 N N . LYS A 1 114 ? -18.911 -8.317 2.495 1.00 87.75 114 LYS A N 1
ATOM 900 C CA . LYS A 1 114 ? -19.317 -9.334 1.527 1.00 87.75 114 LYS A CA 1
ATOM 901 C C . LYS A 1 114 ? -18.456 -9.223 0.270 1.00 87.75 114 LYS A C 1
ATOM 903 O O . LYS A 1 114 ? -18.371 -8.150 -0.320 1.00 87.75 114 LYS A O 1
ATOM 908 N N . ALA A 1 115 ? -17.903 -10.346 -0.179 1.00 84.19 115 ALA A N 1
ATOM 909 C CA . ALA A 1 115 ? -17.468 -10.495 -1.565 1.00 84.19 115 ALA A CA 1
ATOM 910 C C . ALA A 1 115 ? -18.686 -10.793 -2.457 1.00 84.19 115 ALA A C 1
ATOM 912 O O . ALA A 1 115 ? -19.642 -11.418 -2.001 1.00 84.19 115 ALA A O 1
ATOM 913 N N . VAL A 1 116 ? -18.671 -10.369 -3.725 1.00 81.06 116 VAL A N 1
ATOM 914 C CA . VAL A 1 116 ? -19.841 -10.406 -4.635 1.00 81.06 116 VAL A CA 1
ATOM 915 C C . VAL A 1 116 ? -20.592 -11.750 -4.608 1.00 81.06 116 VAL A C 1
ATOM 917 O O . VAL A 1 116 ? -21.822 -11.755 -4.543 1.00 81.06 116 VAL A O 1
ATOM 920 N N . ASN A 1 117 ? -19.859 -12.864 -4.524 1.00 87.31 117 ASN A N 1
ATOM 921 C CA . ASN A 1 117 ? -20.387 -14.231 -4.555 1.00 87.31 117 ASN A CA 1
ATOM 922 C C . ASN A 1 117 ? -20.227 -14.997 -3.228 1.00 87.31 117 ASN A C 1
ATOM 924 O O . ASN A 1 117 ? -20.089 -16.217 -3.231 1.00 87.31 117 ASN A O 1
ATOM 928 N N . SER A 1 118 ? -20.206 -14.306 -2.089 1.00 84.25 118 SER A N 1
ATOM 929 C CA . SER A 1 118 ? -20.070 -14.944 -0.773 1.00 84.25 118 SER A CA 1
ATOM 930 C C . SER A 1 118 ? -21.096 -14.413 0.218 1.00 84.25 118 SER A C 1
ATOM 932 O O . SER A 1 118 ? -21.668 -13.335 0.037 1.00 84.25 118 SER A O 1
ATOM 934 N N . GLU A 1 119 ? -21.334 -15.166 1.287 1.00 88.19 119 GLU A N 1
ATOM 935 C CA . GLU A 1 119 ? -22.094 -14.651 2.420 1.00 88.19 119 GLU A CA 1
ATOM 936 C C . GLU A 1 119 ? -21.343 -13.493 3.085 1.00 88.19 119 GLU A C 1
ATOM 938 O O . GLU A 1 119 ? -20.110 -13.448 3.101 1.00 88.19 119 GLU A O 1
ATOM 943 N N . ALA A 1 120 ? -22.092 -12.536 3.635 1.00 90.69 120 ALA A N 1
ATOM 944 C CA . ALA A 1 120 ? -21.490 -11.459 4.406 1.00 90.69 120 ALA A CA 1
ATOM 945 C C . ALA A 1 120 ? -20.848 -12.042 5.670 1.00 90.69 120 ALA A C 1
ATOM 947 O O . ALA A 1 120 ? -21.528 -12.717 6.440 1.00 90.69 120 ALA A O 1
ATOM 948 N N . GLN A 1 121 ? -19.580 -11.741 5.919 1.00 90.94 121 GLN A N 1
ATOM 949 C CA . GLN A 1 121 ? -18.847 -12.153 7.111 1.00 90.94 121 GLN A CA 1
ATOM 950 C C . GLN A 1 121 ? -18.672 -10.973 8.073 1.00 90.94 121 GLN A C 1
ATOM 952 O O . GLN A 1 121 ? -18.584 -9.828 7.621 1.00 90.94 121 GLN A O 1
ATOM 957 N N . PRO A 1 122 ? -18.644 -11.212 9.395 1.00 92.69 122 PRO A N 1
ATOM 958 C CA . PRO A 1 122 ? -18.319 -10.161 10.349 1.00 92.69 122 PRO A CA 1
ATOM 959 C C . PRO A 1 122 ? -16.891 -9.664 10.118 1.00 92.69 122 PRO A C 1
ATOM 961 O O . PRO A 1 122 ? -15.988 -10.438 9.795 1.00 92.69 122 PRO A O 1
ATOM 964 N N . VAL A 1 123 ? -16.685 -8.364 10.290 1.00 94.19 123 VAL A N 1
ATOM 965 C CA . VAL A 1 123 ? -15.330 -7.806 10.320 1.00 94.19 123 VAL A CA 1
ATOM 966 C C . VAL A 1 123 ? -14.658 -8.224 11.628 1.00 94.19 123 VAL A C 1
ATOM 968 O O . VAL A 1 123 ? -15.325 -8.413 12.641 1.00 94.19 123 VAL A O 1
ATOM 971 N N . LEU A 1 124 ? -13.334 -8.356 11.625 1.00 94.88 124 LEU A N 1
ATOM 972 C CA . LEU A 1 124 ? -12.570 -8.708 12.828 1.00 94.88 124 LEU A CA 1
ATOM 973 C C . LEU A 1 124 ? -12.467 -7.527 13.805 1.00 94.88 124 LEU A C 1
ATOM 975 O O . LEU A 1 124 ? -12.202 -7.714 14.988 1.00 94.88 124 LEU A O 1
ATOM 979 N N . GLY A 1 125 ? -12.650 -6.310 13.295 1.00 96.19 125 GLY A N 1
ATOM 980 C CA . GLY A 1 125 ? -12.643 -5.071 14.059 1.00 96.19 125 GLY A CA 1
ATOM 981 C C . GLY A 1 125 ? -12.149 -3.895 13.226 1.00 96.19 125 GLY A C 1
ATOM 982 O O . GLY A 1 125 ? -11.848 -4.030 12.037 1.00 96.19 125 GLY A O 1
ATOM 983 N N . VAL A 1 126 ? -12.054 -2.732 13.861 1.00 96.81 126 VAL A N 1
ATOM 984 C CA . VAL A 1 126 ? -11.519 -1.503 13.265 1.00 96.81 126 VAL A CA 1
ATOM 985 C C . VAL A 1 126 ? -10.313 -1.041 14.076 1.00 96.81 126 VAL A C 1
ATOM 987 O O . VAL A 1 126 ? -10.383 -0.975 15.302 1.00 96.81 126 VAL A O 1
ATOM 990 N N . ALA A 1 127 ? -9.218 -0.710 13.398 1.00 96.81 127 ALA A N 1
ATOM 991 C CA . ALA A 1 127 ? -8.027 -0.121 14.002 1.00 96.81 127 ALA A CA 1
ATOM 992 C C . ALA A 1 127 ? -7.904 1.349 13.609 1.00 96.81 127 ALA A C 1
ATOM 994 O O . ALA A 1 127 ? -8.044 1.686 12.435 1.00 96.81 127 ALA A O 1
ATOM 995 N N . SER A 1 128 ? -7.585 2.208 14.577 1.00 96.94 128 SER A N 1
ATOM 996 C CA . SER A 1 128 ? -7.048 3.541 14.295 1.00 96.94 128 SER A CA 1
ATOM 997 C C . SER A 1 128 ? -5.538 3.413 14.141 1.00 96.94 128 SER A C 1
ATOM 999 O O . SER A 1 128 ? -4.892 2.817 15.000 1.00 96.94 128 SER A O 1
ATOM 1001 N N . ILE A 1 129 ? -4.980 3.967 13.071 1.00 96.06 129 ILE A N 1
ATOM 1002 C CA . ILE A 1 129 ? -3.554 3.854 12.753 1.00 96.06 129 ILE A CA 1
ATOM 1003 C C . ILE A 1 129 ? -2.945 5.217 12.451 1.00 96.06 129 ILE A C 1
ATOM 1005 O O . ILE A 1 129 ? -3.659 6.151 12.084 1.00 96.06 129 ILE A O 1
ATOM 1009 N N . GLU A 1 130 ? -1.623 5.294 12.559 1.00 96.06 130 GLU A N 1
ATOM 1010 C CA . GLU A 1 130 ? -0.837 6.343 11.914 1.00 96.06 130 GLU A CA 1
ATOM 1011 C C . GLU A 1 130 ? -0.402 5.826 10.536 1.00 96.06 130 GLU A C 1
ATOM 1013 O O . GLU A 1 130 ? 0.256 4.782 10.442 1.00 96.06 130 GLU A O 1
ATOM 1018 N N . LEU A 1 131 ? -0.803 6.523 9.473 1.00 95.00 131 LEU A N 1
ATOM 1019 C CA . LEU A 1 131 ? -0.449 6.204 8.094 1.00 95.00 131 LEU A CA 1
ATOM 1020 C C . LEU A 1 131 ? 0.468 7.293 7.550 1.00 95.00 131 LEU A C 1
ATOM 1022 O O . LEU A 1 131 ? 0.090 8.462 7.524 1.00 95.00 131 LEU A O 1
ATOM 1026 N N . SER A 1 132 ? 1.627 6.892 7.046 1.00 92.75 132 SER A N 1
ATOM 1027 C CA . SER A 1 132 ? 2.447 7.730 6.172 1.00 92.75 132 SER A CA 1
ATOM 1028 C C . SER A 1 132 ? 2.291 7.241 4.740 1.00 92.75 132 SER A C 1
ATOM 1030 O O . SER A 1 132 ? 2.376 6.037 4.507 1.00 92.75 132 SER A O 1
ATOM 1032 N N . LEU A 1 133 ? 2.059 8.157 3.802 1.00 89.00 133 LEU A N 1
ATOM 1033 C CA . LEU A 1 133 ? 2.010 7.887 2.367 1.00 89.00 133 LEU A CA 1
ATOM 1034 C C . LEU A 1 133 ? 2.864 8.936 1.653 1.00 89.00 133 LEU A C 1
ATOM 1036 O O . LEU A 1 133 ? 2.473 10.102 1.554 1.00 89.00 133 LEU A O 1
ATOM 1040 N N . GLY A 1 134 ? 4.056 8.532 1.220 1.00 85.94 134 GLY A N 1
ATOM 1041 C CA . GLY A 1 134 ? 5.065 9.460 0.717 1.00 85.94 134 GLY A CA 1
ATOM 1042 C C . GLY A 1 134 ? 5.351 10.571 1.748 1.00 85.94 134 GLY A C 1
ATOM 1043 O O . GLY A 1 134 ? 5.630 10.259 2.909 1.00 85.94 134 GLY A O 1
ATOM 1044 N N . PRO A 1 135 ? 5.269 11.863 1.375 1.00 86.19 135 PRO A N 1
ATOM 1045 C CA . PRO A 1 135 ? 5.507 12.980 2.294 1.00 86.19 135 PRO A CA 1
ATOM 1046 C C . PRO A 1 135 ? 4.333 13.261 3.246 1.00 86.19 135 PRO A C 1
ATOM 1048 O O . PRO A 1 135 ? 4.486 14.016 4.205 1.00 86.19 135 PRO A O 1
ATOM 1051 N N . TRP A 1 136 ? 3.150 12.700 2.985 1.00 90.12 136 TRP A N 1
ATOM 1052 C CA . TRP A 1 136 ? 1.975 12.909 3.823 1.00 90.12 136 TRP A CA 1
ATOM 1053 C C . TRP A 1 136 ? 1.971 11.938 5.007 1.00 90.12 136 TRP A C 1
ATOM 1055 O O . TRP A 1 136 ? 2.379 10.784 4.891 1.00 90.12 136 TRP A O 1
ATOM 1065 N N . SER A 1 137 ? 1.494 12.393 6.165 1.00 92.94 137 SER A N 1
ATOM 1066 C CA . SER A 1 137 ? 1.214 11.535 7.318 1.00 92.94 137 SER A CA 1
ATOM 1067 C C . SER A 1 137 ? -0.047 11.994 8.033 1.00 92.94 137 SER A C 1
ATOM 1069 O O . SER A 1 137 ? -0.324 13.194 8.111 1.00 92.94 137 SER A O 1
ATOM 1071 N N . GLY A 1 138 ? -0.806 11.043 8.563 1.00 94.94 138 GLY A N 1
ATOM 1072 C CA . GLY A 1 138 ? -1.970 11.338 9.377 1.00 94.94 138 GLY A CA 1
ATOM 1073 C C . GLY A 1 138 ? -2.650 10.100 9.939 1.00 94.94 138 GLY A C 1
ATOM 1074 O O . GLY A 1 138 ? -2.340 8.955 9.604 1.00 94.94 138 GLY A O 1
ATOM 1075 N N . LYS A 1 139 ? -3.647 10.350 10.788 1.00 95.81 139 LYS A N 1
ATOM 1076 C CA . LYS A 1 139 ? -4.466 9.296 11.384 1.00 95.81 139 LYS A CA 1
ATOM 1077 C C . LYS A 1 139 ? -5.550 8.836 10.423 1.00 95.81 139 LYS A C 1
ATOM 1079 O O . LYS A 1 139 ? -6.302 9.652 9.893 1.00 95.81 139 LYS A O 1
ATOM 1084 N N . CYS A 1 140 ? -5.685 7.528 10.259 1.00 93.62 140 CYS A N 1
ATOM 1085 C CA . CYS A 1 140 ? -6.785 6.925 9.513 1.00 93.62 140 CYS A CA 1
ATOM 1086 C C . CYS A 1 140 ? -7.291 5.653 10.203 1.00 93.62 140 CYS A C 1
ATOM 1088 O O . CYS A 1 140 ? -6.794 5.261 11.262 1.00 93.62 140 CYS A O 1
ATOM 1090 N N . SER A 1 141 ? -8.324 5.033 9.630 1.00 95.06 141 SER A N 1
ATOM 1091 C CA . SER A 1 141 ? -8.881 3.783 10.146 1.00 95.06 141 SER A CA 1
ATOM 1092 C C . SER A 1 141 ? -8.812 2.674 9.105 1.00 95.06 141 SER A C 1
ATOM 1094 O O . SER A 1 141 ? -9.072 2.905 7.924 1.00 95.06 141 SER A O 1
ATOM 1096 N N . LEU A 1 142 ? -8.458 1.471 9.557 1.00 95.38 142 LEU A N 1
ATOM 1097 C CA . LEU A 1 142 ? -8.479 0.255 8.752 1.00 95.38 142 LEU A CA 1
ATOM 1098 C C . LEU A 1 142 ? -9.472 -0.738 9.345 1.00 95.38 142 LEU A C 1
ATOM 1100 O O . LEU A 1 142 ? -9.458 -1.018 10.544 1.00 95.38 142 LEU A O 1
ATOM 1104 N N . MET A 1 143 ? -10.308 -1.304 8.484 1.00 95.81 143 MET A N 1
ATOM 1105 C CA . MET A 1 143 ? -11.206 -2.396 8.818 1.00 95.81 143 MET A CA 1
ATOM 1106 C C . MET A 1 143 ? -10.485 -3.724 8.591 1.00 95.81 143 MET A C 1
ATOM 1108 O O . MET A 1 143 ? -10.076 -4.044 7.472 1.00 95.81 143 MET A O 1
ATOM 1112 N N . ALA A 1 144 ? -10.314 -4.498 9.659 1.00 95.38 144 ALA A N 1
ATOM 1113 C CA . ALA A 1 144 ? -9.718 -5.819 9.579 1.00 95.38 144 ALA A CA 1
ATOM 1114 C C . ALA A 1 144 ? -10.759 -6.824 9.086 1.00 95.38 144 ALA A C 1
ATOM 1116 O O . ALA A 1 144 ? -11.812 -6.994 9.703 1.00 95.38 144 ALA A O 1
ATOM 1117 N N . VAL A 1 145 ? -10.472 -7.493 7.972 1.00 93.50 145 VAL A N 1
ATOM 1118 C CA . VAL A 1 145 ? -11.421 -8.384 7.299 1.00 93.50 145 VAL A CA 1
ATOM 1119 C C . VAL A 1 145 ? -10.912 -9.825 7.259 1.00 93.50 145 VAL A C 1
ATOM 1121 O O . VAL A 1 145 ? -9.711 -10.055 7.047 1.00 93.50 145 VAL A O 1
ATOM 1124 N N . PRO A 1 146 ? -11.801 -10.814 7.449 1.00 88.94 146 PRO A N 1
ATOM 1125 C CA . PRO A 1 146 ? -11.472 -12.206 7.195 1.00 88.94 146 PRO A CA 1
ATOM 1126 C C . PRO A 1 146 ? -11.395 -12.423 5.678 1.00 88.94 146 PRO A C 1
ATOM 1128 O O . PRO A 1 146 ? -12.387 -12.292 4.966 1.00 88.94 146 PRO A O 1
ATOM 1131 N N . LEU A 1 147 ? -10.204 -12.733 5.166 1.00 80.12 147 LEU A N 1
ATOM 1132 C CA . LEU A 1 147 ? -10.049 -13.246 3.806 1.00 80.12 147 LEU A CA 1
ATOM 1133 C C . LEU A 1 147 ? -9.864 -14.756 3.899 1.00 80.12 147 LEU A C 1
ATOM 1135 O O . LEU A 1 147 ? -8.923 -15.219 4.543 1.00 80.12 147 LEU A O 1
ATOM 1139 N N . MET A 1 148 ? -10.760 -15.514 3.268 1.00 63.31 148 MET A N 1
ATOM 1140 C CA . MET A 1 148 ? -10.561 -16.948 3.080 1.00 63.31 148 MET A CA 1
ATOM 1141 C C . MET A 1 148 ? -9.331 -17.169 2.196 1.00 63.31 148 MET A C 1
ATOM 1143 O O . MET A 1 148 ? -9.223 -16.605 1.108 1.00 63.31 148 MET A O 1
ATOM 1147 N N . THR A 1 149 ? -8.411 -18.015 2.647 1.00 51.66 149 THR A N 1
ATOM 1148 C CA . THR A 1 149 ? -7.501 -18.721 1.744 1.00 51.66 149 THR A CA 1
ATOM 1149 C C . THR A 1 149 ? -8.320 -19.771 1.008 1.00 51.66 149 THR A C 1
ATOM 1151 O O . THR A 1 149 ? -8.984 -20.574 1.660 1.00 51.66 149 THR A O 1
ATOM 1154 N N . LEU A 1 150 ? -8.284 -19.763 -0.325 1.00 42.59 150 LEU A N 1
ATOM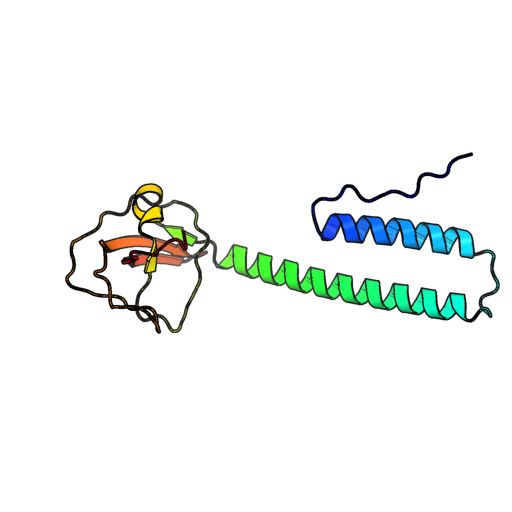 1155 C CA . LEU A 1 150 ? -8.700 -20.920 -1.116 1.00 42.59 150 LEU A CA 1
ATOM 1156 C C . LEU A 1 150 ? -7.779 -22.079 -0.707 1.00 42.59 150 LEU A C 1
ATOM 1158 O O . LEU A 1 150 ? -6.591 -22.042 -1.023 1.00 42.59 150 LEU A O 1
ATOM 1162 N N . THR A 1 151 ? -8.294 -23.007 0.097 1.00 34.47 151 THR A N 1
ATOM 1163 C CA . THR A 1 151 ? -7.624 -24.262 0.474 1.00 34.47 151 THR A CA 1
ATOM 1164 C C . THR A 1 151 ? -7.880 -25.338 -0.557 1.00 34.47 151 THR A C 1
ATOM 1166 O O . THR A 1 151 ? -9.048 -25.410 -1.004 1.00 34.47 151 THR A O 1
#

Organism: NCBI:txid153742

Foldseek 3Di:
DDDDQPPQPDPDPVSVLVSVVVSLVVVVVVCVPPDCPDPVVVVSVVVVVVSVVVVVVVVVVVVVVVVVCQQFQKAWQNHTDDDDDDPPDPAAEDEQVCCVVSVFDFDDDQDWDDDPPDDTHGWPGKGWTWMDTNPDIDIGIYTYHYDDDPD

InterPro domains:
  IPR021109 Aspartic peptidase domain superfamily [G3DSA:2.40.70.10] (71-149)

Sequence (151 aa):
MAHDIPTGSGNTLPERMTCQEQAFSQLMDRLGDLPASYVLMHDLREIKEISAILREHMRTVDATIDFLRQDLSAKVNGIDVLAMVDTRATHGFVTGREVRRLKLELKEHGYRIKAVNSEAQPVLGVASIELSLGPWSGKCSLMAVPLMTLT

Secondary structure (DSSP, 8-state):
----------SSHHHHHHHHHHHHHHHHHHHTTS-TT-HHHHHHHHHHHHHHHHHHHHHHHHHHHHHHHHHT-EEETTEEE-----TT-SSEEEETTHHHHTT--PBP---EE--TTS--EE--EEEEEEEEETTEEEEEEEEEE-PPP--

pLDDT: mean 81.23, std 14.11, range [34.47, 96.94]

Radius of gyration: 25.77 Å; chains: 1; bounding box: 58×40×69 Å